Protein AF-A0A9D1J4S4-F1 (afdb_monomer)

Structure (mmCIF, N/CA/C/O backbone):
data_AF-A0A9D1J4S4-F1
#
_entry.id   AF-A0A9D1J4S4-F1
#
loop_
_atom_site.group_PDB
_atom_site.id
_atom_site.type_symbol
_atom_site.label_atom_id
_atom_site.label_alt_id
_atom_site.label_comp_id
_atom_site.label_asym_id
_a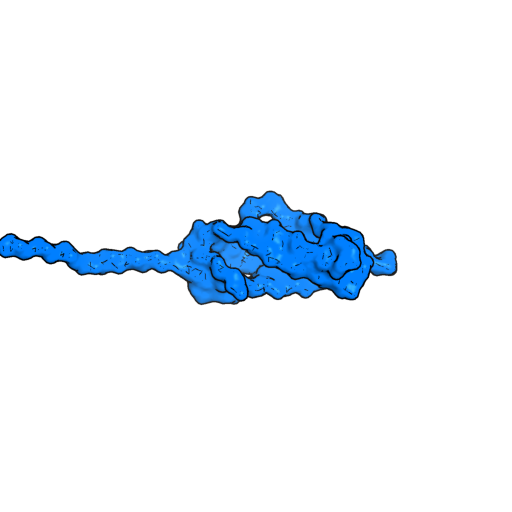tom_site.label_entity_id
_atom_site.label_seq_id
_atom_site.pdbx_PDB_ins_code
_atom_site.Cartn_x
_atom_site.Cartn_y
_atom_site.Cartn_z
_atom_site.occupancy
_atom_site.B_iso_or_equiv
_atom_site.auth_seq_id
_atom_site.auth_comp_id
_atom_site.auth_asym_id
_atom_site.auth_atom_id
_atom_site.pdbx_PDB_model_num
ATOM 1 N N . MET A 1 1 ? 6.627 4.206 10.811 1.00 73.12 1 MET A N 1
ATOM 2 C CA . MET A 1 1 ? 5.514 3.318 10.414 1.00 73.12 1 MET A CA 1
ATOM 3 C C . MET A 1 1 ? 4.209 4.044 10.699 1.00 73.12 1 MET A C 1
ATOM 5 O O . MET A 1 1 ? 4.090 4.561 11.805 1.00 73.12 1 MET A O 1
ATOM 9 N N . PRO A 1 2 ? 3.287 4.167 9.735 1.00 80.44 2 PRO A N 1
ATOM 10 C CA . PRO A 1 2 ? 1.999 4.802 9.974 1.00 80.44 2 PRO A CA 1
ATOM 11 C C . PRO A 1 2 ? 1.100 3.919 10.839 1.00 80.44 2 PRO A C 1
ATOM 13 O O . PRO A 1 2 ? 1.198 2.692 10.826 1.00 80.44 2 PRO A O 1
ATOM 16 N N . GLU A 1 3 ? 0.227 4.585 11.585 1.00 88.06 3 GLU A N 1
ATOM 17 C CA . GLU A 1 3 ? -0.734 3.976 12.499 1.00 88.06 3 GLU A CA 1
ATOM 18 C C . GLU A 1 3 ? -2.153 4.424 12.141 1.00 88.06 3 GLU A C 1
ATOM 20 O O . GLU A 1 3 ? -2.349 5.602 11.809 1.00 88.06 3 GLU A O 1
ATOM 25 N N . ILE A 1 4 ? -3.107 3.493 12.187 1.00 87.56 4 ILE A N 1
ATOM 26 C CA . ILE A 1 4 ? -4.525 3.706 11.877 1.00 87.56 4 ILE A CA 1
ATOM 27 C C . ILE A 1 4 ? -5.363 3.070 12.987 1.00 87.56 4 ILE A C 1
ATOM 29 O O . ILE A 1 4 ? -5.216 1.885 13.286 1.00 87.56 4 ILE A O 1
ATOM 33 N N . GLU A 1 5 ? -6.226 3.864 13.612 1.00 90.50 5 GLU A N 1
ATOM 34 C CA . GLU A 1 5 ? -7.147 3.381 14.642 1.00 90.50 5 GLU A CA 1
ATOM 35 C C . GLU A 1 5 ? -8.398 2.763 14.010 1.00 90.50 5 GLU A C 1
ATOM 37 O O . GLU A 1 5 ? -8.825 3.159 12.924 1.00 90.50 5 GLU A O 1
ATOM 42 N N . ALA A 1 6 ? -9.008 1.807 14.705 1.00 89.81 6 ALA A N 1
ATOM 43 C CA . ALA A 1 6 ? -10.210 1.125 14.253 1.00 89.81 6 ALA A CA 1
ATOM 44 C C . ALA A 1 6 ? -11.340 2.110 13.897 1.00 89.81 6 ALA A C 1
ATOM 46 O O . ALA A 1 6 ? -11.725 2.970 14.695 1.00 89.81 6 ALA A O 1
ATOM 47 N N . GLY A 1 7 ? -11.881 1.973 12.685 1.00 86.31 7 GLY A N 1
ATOM 48 C CA . GLY A 1 7 ? -12.924 2.843 12.140 1.00 86.31 7 GLY A CA 1
ATOM 49 C C . GLY A 1 7 ? -12.429 4.191 11.606 1.00 86.31 7 GLY A C 1
ATOM 50 O O . GLY A 1 7 ? -13.253 4.986 11.158 1.00 86.31 7 GLY A O 1
ATOM 51 N N . GLN A 1 8 ? -11.121 4.475 11.641 1.00 89.19 8 GLN A N 1
ATOM 52 C CA . GLN A 1 8 ? -10.565 5.683 11.035 1.00 89.19 8 GLN A CA 1
ATOM 53 C C . GLN A 1 8 ? -10.104 5.454 9.600 1.00 89.19 8 GLN A C 1
ATOM 55 O O . GLN A 1 8 ? -9.590 4.395 9.232 1.00 89.19 8 GLN A O 1
ATOM 60 N N . THR A 1 9 ? -10.239 6.518 8.815 1.00 89.38 9 THR A N 1
ATOM 61 C CA . THR A 1 9 ? -9.710 6.625 7.461 1.00 89.38 9 THR A CA 1
ATOM 62 C C . THR A 1 9 ? -8.421 7.431 7.479 1.00 89.38 9 THR A C 1
ATOM 64 O O . THR A 1 9 ? -8.346 8.487 8.109 1.00 89.38 9 THR A O 1
ATOM 67 N N . LYS A 1 10 ? -7.398 6.948 6.775 1.00 88.19 10 LYS A N 1
ATOM 68 C CA . LYS A 1 10 ? -6.109 7.622 6.659 1.00 88.19 10 LYS A CA 1
ATOM 69 C C . LYS A 1 10 ? -5.546 7.478 5.256 1.00 88.19 10 LYS A C 1
ATOM 71 O O . LYS A 1 10 ? -5.632 6.420 4.639 1.00 88.19 10 LYS A O 1
ATOM 76 N N . THR A 1 11 ? -4.909 8.535 4.770 1.00 88.62 11 THR A N 1
ATOM 77 C CA . THR A 1 11 ? -4.134 8.475 3.532 1.00 88.62 11 THR A CA 1
ATOM 78 C C . THR A 1 11 ? -2.760 7.881 3.826 1.00 88.62 11 THR A C 1
ATOM 80 O O . THR A 1 11 ? -1.991 8.434 4.616 1.00 88.62 11 THR A O 1
ATOM 83 N N . ILE A 1 12 ? -2.442 6.758 3.190 1.00 85.81 12 ILE A N 1
ATOM 84 C CA . ILE A 1 12 ? -1.099 6.179 3.179 1.00 85.81 12 ILE A CA 1
ATOM 85 C C . ILE A 1 12 ? -0.400 6.595 1.890 1.00 85.81 12 ILE A C 1
ATOM 87 O O . ILE A 1 12 ? -0.935 6.410 0.801 1.00 85.81 12 ILE A O 1
ATOM 91 N N . THR A 1 13 ? 0.795 7.165 2.014 1.00 86.69 13 THR A N 1
ATOM 92 C CA . THR A 1 13 ? 1.648 7.495 0.869 1.00 86.69 13 THR A CA 1
ATOM 93 C C . THR A 1 13 ? 2.812 6.530 0.846 1.00 86.69 13 THR A C 1
ATOM 95 O O . THR A 1 13 ? 3.592 6.466 1.797 1.00 86.69 13 THR A O 1
ATOM 98 N N . ILE A 1 14 ? 2.915 5.780 -0.242 1.00 84.56 14 ILE A N 1
ATOM 99 C CA . ILE A 1 14 ? 3.912 4.738 -0.419 1.00 84.56 14 ILE A CA 1
ATOM 100 C C . ILE A 1 14 ? 4.924 5.245 -1.444 1.00 84.56 14 ILE A C 1
ATOM 102 O O . ILE A 1 14 ? 4.552 5.488 -2.598 1.00 84.56 14 ILE A O 1
ATOM 106 N N . PRO A 1 15 ? 6.185 5.473 -1.035 1.00 83.81 15 PRO A N 1
ATOM 107 C CA . PRO A 1 15 ? 7.237 5.813 -1.972 1.00 83.81 15 PRO A CA 1
ATOM 108 C C . PRO A 1 15 ? 7.554 4.581 -2.820 1.00 83.81 15 PRO A C 1
ATOM 110 O O . PRO A 1 15 ? 7.769 3.489 -2.299 1.00 83.81 15 PRO A O 1
ATOM 113 N N . LEU A 1 16 ? 7.582 4.777 -4.130 1.00 81.31 16 LEU A N 1
ATOM 114 C CA . LEU A 1 16 ? 7.977 3.779 -5.108 1.00 81.31 16 LEU A CA 1
ATOM 115 C C . LEU A 1 16 ? 9.324 4.203 -5.680 1.00 81.31 16 LEU A C 1
ATOM 117 O O . LEU A 1 16 ? 9.482 5.326 -6.165 1.00 81.31 16 LEU A O 1
ATOM 121 N N . GLU A 1 17 ? 10.292 3.302 -5.637 1.00 80.25 17 GLU A N 1
ATOM 122 C CA . GLU A 1 17 ? 11.586 3.492 -6.277 1.00 80.25 17 GLU A CA 1
ATOM 123 C C . GLU A 1 17 ? 11.764 2.389 -7.310 1.00 80.25 17 GLU A C 1
ATOM 125 O O . GLU A 1 17 ? 11.801 1.209 -6.972 1.00 80.25 17 GLU A O 1
ATOM 130 N N . ALA A 1 18 ? 11.830 2.775 -8.580 1.00 74.25 18 ALA A N 1
ATOM 131 C CA . ALA A 1 18 ? 12.123 1.836 -9.643 1.00 74.25 18 ALA A CA 1
ATOM 132 C C . ALA A 1 18 ? 13.628 1.559 -9.652 1.00 74.25 18 ALA A C 1
ATOM 134 O O . ALA A 1 18 ? 14.456 2.474 -9.727 1.00 74.25 18 ALA A O 1
ATOM 135 N N . THR A 1 19 ? 13.997 0.281 -9.656 1.00 70.88 19 THR A N 1
ATOM 136 C CA . THR A 1 19 ? 15.401 -0.134 -9.784 1.00 70.88 19 THR A CA 1
ATOM 137 C C . THR A 1 19 ? 15.982 0.240 -11.158 1.00 70.88 19 THR A C 1
ATOM 139 O O . THR A 1 19 ? 17.200 0.356 -11.331 1.00 70.88 19 THR A O 1
ATOM 142 N N . ARG A 1 20 ? 15.111 0.505 -12.143 1.00 72.94 20 ARG A N 1
ATOM 143 C CA . ARG A 1 20 ? 15.441 0.804 -13.545 1.00 72.94 20 ARG A CA 1
ATOM 144 C C . ARG A 1 20 ? 14.776 2.096 -14.030 1.00 72.94 20 ARG A C 1
ATOM 146 O O . ARG A 1 20 ? 13.916 2.664 -13.366 1.00 72.94 20 ARG A O 1
ATOM 153 N N . VAL A 1 21 ? 15.208 2.602 -15.190 1.00 71.12 21 VAL A N 1
ATOM 154 C CA . VAL A 1 21 ? 14.540 3.741 -15.844 1.00 71.12 21 VAL A CA 1
ATOM 155 C C . VAL A 1 21 ? 13.247 3.230 -16.463 1.00 71.12 21 VAL A C 1
ATOM 157 O O . VAL A 1 21 ? 13.265 2.606 -17.519 1.00 71.12 21 VAL A O 1
ATOM 160 N N . VAL A 1 22 ? 12.138 3.492 -15.786 1.00 74.12 22 VAL A N 1
ATOM 161 C CA . VAL A 1 22 ? 10.789 3.132 -16.224 1.00 74.12 22 VAL A CA 1
ATOM 162 C C . VAL A 1 22 ? 10.023 4.432 -16.447 1.00 74.12 22 VAL A C 1
ATOM 164 O O . VAL A 1 22 ? 10.184 5.360 -15.664 1.00 74.12 22 VAL A O 1
ATOM 167 N N . ARG A 1 23 ? 9.217 4.548 -17.511 1.00 74.81 23 ARG A N 1
ATOM 168 C CA . ARG A 1 23 ? 8.344 5.728 -17.694 1.00 74.81 23 ARG A CA 1
ATOM 169 C C . ARG A 1 23 ? 7.016 5.568 -16.969 1.00 74.81 23 ARG A C 1
ATOM 171 O O . ARG A 1 23 ? 6.591 6.492 -16.289 1.00 74.81 23 ARG A O 1
ATOM 178 N N . ASN A 1 24 ? 6.384 4.406 -17.117 1.00 83.50 24 ASN A N 1
ATOM 179 C CA . ASN A 1 24 ? 5.081 4.094 -16.540 1.00 83.50 24 ASN A CA 1
ATOM 180 C C . ASN A 1 24 ? 5.093 2.674 -15.968 1.00 83.50 24 ASN A C 1
ATOM 182 O O . ASN A 1 24 ? 5.624 1.768 -16.608 1.00 83.50 24 ASN A O 1
ATOM 186 N N . ALA A 1 25 ? 4.469 2.483 -14.811 1.00 85.69 25 ALA A N 1
ATOM 187 C CA . ALA A 1 25 ? 4.161 1.167 -14.265 1.00 85.69 25 ALA A CA 1
ATOM 188 C C . ALA A 1 25 ? 2.697 1.095 -13.842 1.00 85.69 25 ALA A C 1
ATOM 190 O O . ALA A 1 25 ? 2.107 2.094 -13.426 1.00 85.69 25 ALA A O 1
ATOM 191 N N . GLN A 1 26 ? 2.129 -0.101 -13.913 1.00 89.75 26 GLN A N 1
ATOM 192 C CA . GLN A 1 26 ? 0.866 -0.421 -13.268 1.00 89.75 26 GLN A CA 1
ATOM 193 C C . GLN A 1 26 ? 1.149 -0.964 -11.878 1.00 89.75 26 GLN A C 1
ATOM 195 O O . GLN A 1 26 ? 1.880 -1.933 -11.718 1.00 89.75 26 GLN A O 1
ATOM 200 N N . VAL A 1 27 ? 0.568 -0.338 -10.871 1.00 88.69 27 VAL A N 1
ATOM 201 C CA . VAL A 1 27 ? 0.757 -0.699 -9.473 1.00 88.69 27 VAL A CA 1
ATOM 202 C C . VAL A 1 27 ? -0.556 -1.239 -8.955 1.00 88.69 27 VAL A C 1
ATOM 204 O O . VAL A 1 27 ? -1.556 -0.527 -8.973 1.00 88.69 27 VAL A O 1
ATOM 207 N N . THR A 1 28 ? -0.556 -2.487 -8.506 1.00 89.81 28 THR A N 1
ATOM 208 C CA . THR A 1 28 ? -1.717 -3.135 -7.896 1.00 89.81 28 THR A CA 1
ATOM 209 C C . THR A 1 28 ? -1.486 -3.289 -6.406 1.00 89.81 28 THR A C 1
ATOM 211 O O . THR A 1 28 ? -0.474 -3.839 -5.976 1.00 89.81 28 THR A O 1
ATOM 214 N N . LEU A 1 29 ? -2.434 -2.787 -5.624 1.00 87.94 29 LEU A N 1
ATOM 215 C CA . LEU A 1 29 ? -2.408 -2.854 -4.175 1.00 87.94 29 LEU A CA 1
ATOM 216 C C . LEU A 1 29 ? -3.165 -4.085 -3.672 1.00 87.94 29 LEU A C 1
ATOM 218 O O . LEU A 1 29 ? -4.356 -4.237 -3.945 1.00 87.94 29 LEU A O 1
ATOM 222 N N . ALA A 1 30 ? -2.497 -4.916 -2.882 1.00 88.19 30 ALA A N 1
ATOM 223 C CA . ALA A 1 30 ? -3.122 -5.978 -2.111 1.00 88.19 30 ALA A CA 1
ATOM 224 C C . ALA A 1 30 ? -3.333 -5.496 -0.670 1.00 88.19 30 ALA A C 1
ATOM 226 O O . ALA A 1 30 ? -2.374 -5.219 0.058 1.00 88.19 30 ALA A O 1
ATOM 227 N N . MET A 1 31 ? -4.600 -5.375 -0.271 1.00 85.94 31 MET A N 1
ATOM 228 C CA . MET A 1 31 ? -4.955 -4.998 1.094 1.00 85.94 31 MET A CA 1
ATOM 229 C C . MET A 1 31 ? -4.894 -6.203 2.031 1.00 85.94 31 MET A C 1
ATOM 231 O O . MET A 1 31 ? -5.443 -7.253 1.691 1.00 85.94 31 MET A O 1
ATOM 235 N N . PRO A 1 32 ? -4.285 -6.057 3.216 1.00 86.50 32 PRO A N 1
ATOM 236 C CA . PRO A 1 32 ? -4.366 -7.070 4.253 1.00 86.50 32 PRO A CA 1
ATOM 237 C C . PRO A 1 32 ? -5.742 -7.065 4.924 1.00 86.50 32 PRO A C 1
ATOM 239 O O . PRO A 1 32 ? -6.517 -6.111 4.813 1.00 86.50 32 PRO A O 1
ATOM 242 N N . GLU A 1 33 ? -6.025 -8.120 5.686 1.00 84.00 33 GLU A N 1
ATOM 243 C CA . GLU A 1 33 ? -7.231 -8.177 6.507 1.00 84.00 33 GLU A CA 1
ATOM 244 C C . GLU A 1 33 ? -7.288 -7.022 7.518 1.00 84.00 33 GLU A C 1
ATOM 246 O O . GLU A 1 33 ? -6.277 -6.578 8.064 1.00 84.00 33 GLU A O 1
ATOM 251 N N . GLY A 1 34 ? -8.500 -6.521 7.761 1.00 83.12 34 GLY A N 1
ATOM 252 C CA . GLY A 1 34 ? -8.740 -5.398 8.669 1.00 83.12 34 GLY A CA 1
ATOM 253 C C . GLY A 1 34 ? -8.561 -4.013 8.041 1.00 83.12 34 GLY A C 1
ATOM 254 O O . GLY A 1 34 ? -8.949 -3.027 8.665 1.00 83.12 34 GLY A O 1
ATOM 255 N N . LEU A 1 35 ? -8.052 -3.914 6.809 1.00 88.06 35 LEU A N 1
ATOM 256 C CA . LEU A 1 35 ? -8.018 -2.674 6.033 1.00 88.06 35 LEU A CA 1
ATOM 257 C C . LEU A 1 35 ? -8.891 -2.787 4.784 1.00 88.06 35 LEU A C 1
ATOM 259 O O . LEU A 1 35 ? -8.900 -3.808 4.101 1.00 88.06 35 LEU A O 1
ATOM 263 N N . TYR A 1 36 ? -9.579 -1.700 4.450 1.00 88.38 36 TYR A N 1
ATOM 264 C CA . TYR A 1 36 ? -10.323 -1.579 3.202 1.00 88.38 36 TYR A CA 1
ATOM 265 C C . TYR A 1 36 ? -9.898 -0.326 2.460 1.00 88.38 36 TYR A C 1
ATOM 267 O O . TYR A 1 36 ? -9.603 0.712 3.054 1.00 88.38 36 TYR A O 1
ATOM 275 N N . LEU A 1 37 ? -9.857 -0.442 1.140 1.00 87.94 37 LEU A N 1
ATOM 276 C CA . LEU A 1 37 ? -9.538 0.663 0.260 1.00 87.94 37 LEU A CA 1
ATOM 277 C C . LEU A 1 37 ? -10.786 1.524 0.048 1.00 87.94 37 LEU A C 1
ATOM 279 O O . LEU A 1 37 ? -11.819 0.995 -0.354 1.00 87.94 37 LEU A O 1
ATOM 283 N N . ASN A 1 38 ? -10.678 2.835 0.270 1.00 81.88 38 ASN A N 1
ATOM 284 C CA . ASN A 1 38 ? -11.755 3.778 -0.046 1.00 81.88 38 ASN A CA 1
ATOM 285 C C . ASN A 1 38 ? -11.635 4.360 -1.469 1.00 81.88 38 ASN A C 1
ATOM 287 O O . ASN A 1 38 ? -12.532 5.038 -1.960 1.00 81.88 38 ASN A O 1
ATOM 291 N N . SER A 1 39 ? -10.523 4.108 -2.167 1.00 74.69 39 SER A N 1
ATOM 292 C CA . SER A 1 39 ? -10.375 4.509 -3.567 1.00 74.69 39 SER A CA 1
ATOM 293 C C . SER A 1 39 ? -11.069 3.539 -4.523 1.00 74.69 39 SER A C 1
ATOM 295 O O . SER A 1 39 ? -11.075 2.329 -4.313 1.00 74.69 39 SER A O 1
ATOM 297 N N . ALA A 1 40 ? -11.555 4.073 -5.644 1.00 66.25 40 ALA A N 1
ATOM 298 C CA . ALA A 1 40 ? -12.293 3.327 -6.665 1.00 66.25 40 ALA A CA 1
ATOM 299 C C . ALA A 1 40 ? -11.495 2.199 -7.352 1.00 66.25 40 ALA A C 1
ATOM 301 O O . ALA A 1 40 ? -12.083 1.363 -8.037 1.00 66.25 40 ALA A O 1
ATOM 302 N N . SER A 1 41 ? -10.163 2.168 -7.236 1.00 75.00 41 SER A N 1
ATOM 303 C CA . SER A 1 41 ? -9.335 1.144 -7.882 1.00 75.00 41 SER A CA 1
ATOM 304 C C . SER A 1 41 ? -8.099 0.800 -7.054 1.00 75.00 41 SER A C 1
ATOM 306 O O . SER A 1 41 ? -7.357 1.684 -6.630 1.00 75.00 41 SER A O 1
ATOM 308 N N . ALA A 1 42 ? -7.867 -0.500 -6.853 1.00 80.81 42 ALA A N 1
ATOM 309 C CA . ALA A 1 42 ? -6.642 -1.026 -6.245 1.00 80.81 42 ALA A CA 1
ATOM 310 C C . ALA A 1 42 ? -5.442 -0.941 -7.202 1.00 80.81 42 ALA A C 1
ATOM 312 O O . ALA A 1 42 ? -4.299 -0.816 -6.761 1.00 80.81 42 ALA A O 1
ATOM 313 N N . THR A 1 43 ? -5.713 -0.958 -8.509 1.00 86.75 43 THR A N 1
ATOM 314 C CA . THR A 1 43 ? -4.713 -0.775 -9.559 1.00 86.75 43 THR A CA 1
ATOM 315 C C . THR A 1 43 ? -4.674 0.679 -10.012 1.00 86.75 43 THR A C 1
ATOM 317 O O . THR A 1 43 ? -5.706 1.252 -10.356 1.00 86.75 43 THR A O 1
ATOM 320 N N . GLN A 1 44 ? -3.484 1.274 -10.042 1.00 85.81 44 GLN A N 1
ATOM 321 C CA . GLN A 1 44 ? -3.256 2.623 -10.556 1.00 85.81 44 GLN A CA 1
ATOM 322 C C . GLN A 1 44 ? -2.036 2.649 -11.478 1.00 85.81 44 GLN A C 1
ATOM 324 O O . GLN A 1 44 ? -1.104 1.863 -11.320 1.00 85.81 44 GLN A O 1
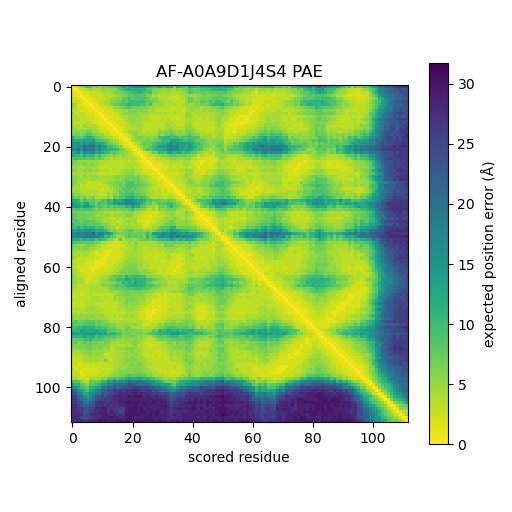ATOM 329 N N . SER A 1 45 ? -2.030 3.567 -12.444 1.00 86.62 45 SER A N 1
ATOM 330 C CA . SER A 1 45 ? -0.848 3.819 -13.273 1.00 86.62 45 SER A CA 1
ATOM 331 C C . SER A 1 45 ? 0.003 4.911 -12.639 1.00 86.62 45 SER A C 1
ATOM 333 O O . SER A 1 45 ? -0.497 5.991 -12.333 1.00 86.62 45 SER A O 1
ATOM 335 N N . VAL A 1 46 ? 1.290 4.637 -12.465 1.00 86.56 46 VAL A N 1
ATOM 336 C CA . VAL A 1 46 ? 2.256 5.562 -11.876 1.00 86.56 46 VAL A CA 1
ATOM 337 C C . VAL A 1 46 ? 3.313 5.896 -12.917 1.00 86.56 46 VAL A C 1
ATOM 339 O O . VAL A 1 46 ? 3.891 4.999 -13.532 1.00 86.56 46 VAL A O 1
ATOM 342 N N . SER A 1 47 ? 3.578 7.188 -13.104 1.00 83.75 47 SER A N 1
ATOM 343 C CA . SER A 1 47 ? 4.689 7.647 -13.933 1.00 83.75 47 SER A CA 1
ATOM 344 C C . SER A 1 47 ? 5.896 7.946 -13.050 1.00 83.75 47 SER A C 1
ATOM 346 O O . SER A 1 47 ? 5.791 8.694 -12.076 1.00 83.75 47 SER A O 1
ATOM 348 N N . PHE A 1 48 ? 7.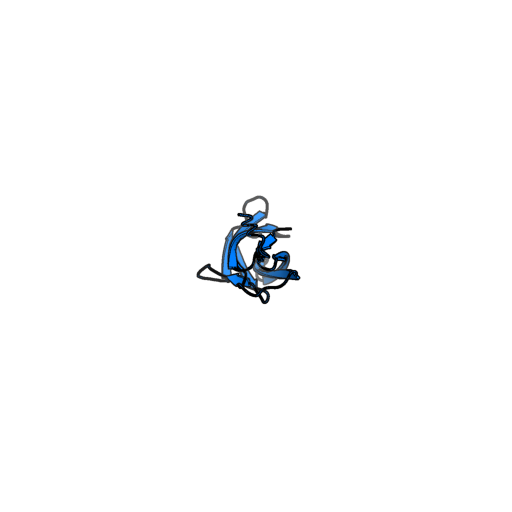038 7.345 -13.370 1.00 79.75 48 PHE A N 1
ATOM 349 C CA . PHE A 1 48 ? 8.280 7.596 -12.649 1.00 79.75 48 PHE A CA 1
ATOM 350 C C . PHE A 1 48 ? 8.986 8.795 -13.277 1.00 79.75 48 PHE A C 1
ATOM 352 O O . PHE A 1 48 ? 9.256 8.827 -14.478 1.00 79.75 48 PHE A O 1
ATOM 359 N N . GLY A 1 49 ? 9.286 9.799 -12.452 1.00 72.06 49 GLY A N 1
ATOM 360 C CA . GLY A 1 49 ? 10.027 10.976 -12.896 1.00 72.06 49 GLY A CA 1
ATOM 361 C C . GLY A 1 49 ? 11.500 10.668 -13.174 1.00 72.06 49 GLY A C 1
ATOM 362 O O . GLY A 1 49 ? 11.990 9.562 -12.939 1.00 72.06 49 GLY A O 1
ATOM 363 N N . SER A 1 50 ? 12.253 11.687 -13.594 1.00 66.56 50 SER A N 1
ATOM 364 C CA . SER A 1 50 ? 13.677 11.598 -13.966 1.00 66.56 50 SER A CA 1
ATOM 365 C C . SER A 1 50 ? 14.590 10.969 -12.898 1.00 66.56 50 SER A C 1
ATOM 367 O O . SER A 1 50 ? 15.689 10.524 -13.213 1.00 66.56 50 SER A O 1
ATOM 369 N N . GLY A 1 51 ? 14.141 10.913 -11.640 1.00 68.00 51 GLY A N 1
ATOM 370 C CA . GLY A 1 51 ? 14.851 10.295 -10.521 1.00 68.00 51 GLY A CA 1
ATOM 371 C C . GLY A 1 51 ? 14.482 8.840 -10.220 1.00 68.00 51 GLY A C 1
ATOM 372 O O . GLY A 1 51 ? 14.887 8.361 -9.168 1.00 68.00 51 GLY A O 1
ATOM 373 N N . ARG A 1 52 ? 13.695 8.155 -11.071 1.00 76.50 52 ARG A N 1
ATOM 374 C CA . ARG A 1 52 ? 13.166 6.789 -10.825 1.00 76.50 52 ARG A CA 1
ATOM 375 C C . ARG 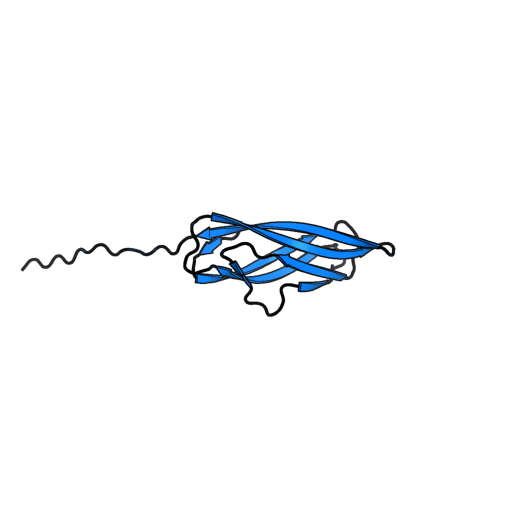A 1 52 ? 12.342 6.666 -9.543 1.00 76.50 52 ARG A C 1
ATOM 377 O O . ARG A 1 52 ? 12.150 5.580 -9.010 1.00 76.50 52 ARG A O 1
ATOM 384 N N . LYS A 1 53 ? 11.847 7.796 -9.051 1.00 82.44 53 LYS A N 1
ATOM 385 C CA . LYS A 1 53 ? 11.028 7.886 -7.851 1.00 82.44 53 LYS A CA 1
ATOM 386 C C . LYS A 1 53 ? 9.631 8.302 -8.246 1.00 82.44 53 LYS A C 1
ATOM 388 O O . LYS A 1 53 ? 9.448 9.174 -9.099 1.00 82.44 53 LYS A O 1
ATOM 393 N N . ALA A 1 54 ? 8.673 7.683 -7.593 1.00 84.44 54 ALA A N 1
ATOM 394 C CA . ALA A 1 54 ? 7.289 8.077 -7.611 1.00 84.44 54 ALA A CA 1
ATOM 395 C C . ALA A 1 54 ? 6.705 7.871 -6.214 1.00 84.44 54 ALA A C 1
ATOM 397 O O . ALA A 1 54 ? 7.333 7.304 -5.321 1.00 84.44 54 ALA A O 1
ATOM 398 N N . SER A 1 55 ? 5.491 8.345 -6.014 1.00 84.88 55 SER A N 1
ATOM 399 C CA . SER A 1 55 ? 4.730 8.048 -4.813 1.00 84.88 55 SER A CA 1
ATOM 400 C C . SER A 1 55 ? 3.298 7.802 -5.210 1.00 84.88 55 SER A C 1
ATOM 402 O O . SER A 1 55 ? 2.768 8.506 -6.070 1.00 84.88 55 SER A O 1
ATOM 404 N N . ILE A 1 56 ? 2.678 6.839 -4.553 1.00 85.50 56 ILE A N 1
ATOM 405 C CA . ILE A 1 56 ? 1.259 6.578 -4.699 1.00 85.50 56 ILE A CA 1
ATOM 406 C C . ILE A 1 56 ? 0.579 6.763 -3.355 1.00 85.50 56 ILE A C 1
ATOM 408 O O . ILE A 1 56 ? 1.105 6.352 -2.319 1.00 85.50 56 ILE A O 1
ATOM 412 N N . SER A 1 57 ? -0.579 7.410 -3.377 1.00 86.94 57 SER A N 1
ATOM 413 C CA . SER A 1 57 ? -1.377 7.636 -2.184 1.00 86.94 57 SER A CA 1
ATOM 414 C C . SER A 1 57 ? -2.683 6.871 -2.293 1.00 86.94 57 SER A C 1
ATOM 416 O O . SER A 1 57 ? -3.382 6.953 -3.302 1.00 86.94 57 SER A O 1
ATOM 418 N N . TYR A 1 58 ? -3.006 6.139 -1.235 1.00 85.88 58 TYR A N 1
ATOM 419 C CA . TYR A 1 58 ? -4.258 5.415 -1.101 1.00 85.88 58 TYR A CA 1
ATOM 420 C C . TYR A 1 58 ? -4.963 5.880 0.161 1.00 85.88 58 TYR A C 1
ATOM 422 O O . TYR A 1 58 ? -4.343 6.033 1.214 1.00 85.88 58 TYR A O 1
ATOM 430 N N . GLU A 1 59 ? -6.264 6.106 0.057 1.00 88.94 59 GLU A N 1
ATOM 431 C CA . GLU A 1 59 ? -7.102 6.314 1.225 1.00 88.94 59 GLU A CA 1
ATOM 432 C C . GLU A 1 59 ? -7.590 4.954 1.722 1.00 88.94 59 GLU A C 1
ATOM 434 O O . GLU A 1 59 ? -8.235 4.205 0.983 1.00 88.94 59 GLU A O 1
ATOM 439 N N . VAL A 1 60 ? -7.223 4.617 2.956 1.00 89.31 60 VAL A N 1
ATOM 440 C CA . VAL A 1 60 ? -7.523 3.319 3.562 1.00 89.31 60 VAL A CA 1
ATOM 441 C C . VAL A 1 60 ? -8.264 3.517 4.868 1.00 89.31 60 VAL A C 1
ATOM 443 O O . VAL A 1 60 ? -7.953 4.425 5.640 1.00 89.31 60 VAL A O 1
ATOM 446 N N . THR A 1 61 ? -9.228 2.648 5.127 1.00 89.75 61 THR A N 1
ATOM 447 C CA . THR A 1 61 ? -10.030 2.663 6.347 1.00 89.75 61 THR A CA 1
ATOM 448 C C . THR A 1 61 ? -9.779 1.382 7.119 1.00 89.75 61 THR A C 1
ATOM 450 O O . THR A 1 61 ? -9.886 0.286 6.563 1.00 89.75 61 THR A O 1
ATOM 453 N N . ALA A 1 62 ? -9.447 1.509 8.402 1.00 90.69 62 ALA A N 1
ATOM 454 C CA . ALA A 1 62 ? -9.364 0.356 9.288 1.00 90.69 62 ALA A CA 1
ATOM 455 C C . ALA A 1 62 ? -10.761 -0.083 9.723 1.00 90.69 62 ALA A C 1
ATOM 457 O O . ALA A 1 62 ? -11.608 0.750 10.053 1.00 90.69 62 ALA A O 1
ATOM 458 N N . ARG A 1 63 ? -11.008 -1.396 9.752 1.00 89.25 63 ARG A N 1
ATOM 459 C CA . ARG A 1 63 ? -12.272 -1.945 10.254 1.00 89.25 63 ARG A CA 1
ATOM 460 C C . ARG A 1 63 ? -12.486 -1.529 11.708 1.00 89.25 63 ARG A C 1
ATOM 462 O O . ARG A 1 63 ? -11.537 -1.343 12.462 1.00 89.25 63 ARG A O 1
ATOM 469 N N . SER A 1 64 ? -13.738 -1.375 12.114 1.00 86.75 64 SER A N 1
ATOM 470 C CA . SER A 1 64 ? -14.077 -0.924 13.471 1.00 86.75 64 SER A CA 1
ATOM 471 C C . SER A 1 64 ? -13.738 -1.938 14.573 1.00 86.75 64 SER A C 1
ATOM 473 O O . SER A 1 64 ? -13.729 -1.572 15.743 1.00 86.75 64 SER A O 1
ATOM 475 N N . ASP A 1 65 ? -13.472 -3.191 14.213 1.00 86.56 65 ASP A N 1
ATOM 476 C CA . ASP A 1 65 ? -13.172 -4.324 15.097 1.00 86.56 65 ASP A CA 1
ATOM 477 C C . ASP A 1 65 ? -11.727 -4.835 14.948 1.00 86.56 65 ASP A C 1
ATOM 479 O O . ASP A 1 65 ? -11.414 -5.925 15.426 1.00 86.56 65 ASP A O 1
ATOM 483 N N . VAL A 1 66 ? -10.835 -4.078 14.292 1.00 87.44 66 VAL A N 1
ATOM 484 C CA . VAL A 1 66 ? -9.417 -4.462 14.238 1.00 87.44 66 VAL A CA 1
ATOM 485 C C . VAL A 1 66 ? -8.809 -4.457 15.636 1.00 87.44 66 VAL A C 1
ATOM 487 O O . VAL A 1 66 ? -9.102 -3.592 16.462 1.00 87.44 66 VAL A O 1
ATOM 490 N N . THR A 1 67 ? -7.928 -5.416 15.889 1.00 88.06 67 THR A N 1
ATOM 491 C CA . THR A 1 67 ? -7.106 -5.473 17.097 1.00 88.06 67 THR A CA 1
ATOM 492 C C . THR A 1 67 ? -5.733 -4.860 16.841 1.00 88.06 67 THR A C 1
ATOM 494 O O . THR A 1 67 ? -5.301 -4.704 15.693 1.00 88.06 67 THR A O 1
ATOM 497 N N . ASP A 1 68 ? -5.031 -4.519 17.922 1.00 89.81 68 ASP A N 1
ATOM 498 C CA . ASP A 1 68 ? -3.648 -4.058 17.865 1.00 89.81 68 ASP A CA 1
ATOM 499 C C . ASP A 1 68 ? -2.758 -5.067 17.136 1.00 89.81 68 ASP A C 1
ATOM 501 O O . ASP A 1 68 ? -2.451 -6.149 17.636 1.00 89.81 68 ASP A O 1
ATOM 505 N N . SER A 1 69 ? -2.344 -4.705 15.926 1.00 89.69 69 SER A N 1
ATOM 506 C CA . SER A 1 69 ? -1.595 -5.587 15.035 1.00 89.69 69 SER A CA 1
ATOM 507 C C . SER A 1 69 ? -0.765 -4.778 14.044 1.00 89.69 69 SER A C 1
ATOM 509 O O . SER A 1 69 ? -0.957 -3.575 13.866 1.00 89.69 69 SER A O 1
ATOM 511 N N . VAL A 1 70 ? 0.212 -5.425 13.414 1.00 90.38 70 VAL A N 1
ATOM 512 C CA . VAL A 1 70 ? 0.977 -4.838 12.312 1.00 90.38 70 VAL A CA 1
ATOM 513 C C . VAL A 1 70 ? 0.679 -5.660 11.074 1.00 90.38 70 VAL A C 1
ATOM 515 O O . VAL A 1 70 ? 0.984 -6.849 11.038 1.00 90.38 70 VAL A O 1
ATOM 518 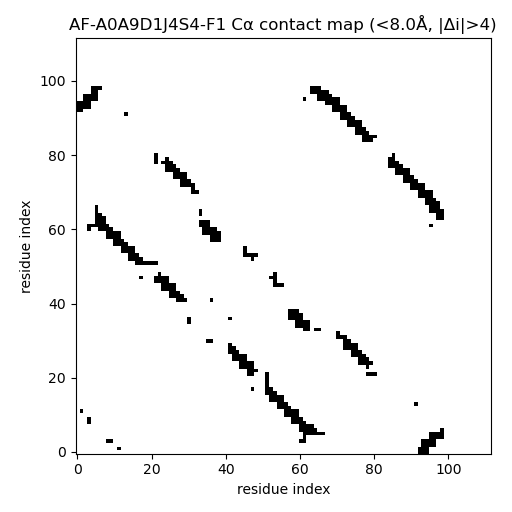N N . VAL A 1 71 ? 0.082 -5.021 10.075 1.00 89.00 71 VAL A N 1
ATOM 519 C CA . VAL A 1 71 ? -0.336 -5.667 8.834 1.00 89.00 71 VAL A CA 1
ATOM 520 C C . VAL A 1 71 ? 0.537 -5.198 7.666 1.00 89.00 71 VAL A C 1
ATOM 522 O O . VAL A 1 71 ? 0.833 -4.002 7.565 1.00 89.00 71 VAL A O 1
ATOM 525 N N . PRO A 1 72 ? 0.991 -6.109 6.790 1.00 90.56 72 PRO A N 1
ATOM 526 C CA . PRO A 1 72 ? 1.733 -5.749 5.592 1.00 90.56 72 PRO A CA 1
ATOM 527 C C . PRO A 1 72 ? 0.776 -5.364 4.462 1.00 90.56 72 PRO A C 1
ATOM 529 O O . PRO A 1 72 ? -0.158 -6.092 4.147 1.00 90.56 72 PRO A O 1
ATOM 532 N N . ILE A 1 73 ? 1.033 -4.232 3.821 1.00 87.81 73 ILE A N 1
ATOM 533 C CA . ILE A 1 73 ? 0.399 -3.844 2.564 1.00 87.81 73 ILE A CA 1
ATOM 534 C C . ILE A 1 73 ? 1.378 -4.168 1.443 1.00 87.81 73 ILE A C 1
ATOM 536 O O . ILE A 1 73 ? 2.500 -3.659 1.448 1.00 87.81 73 ILE A O 1
ATOM 540 N N . THR A 1 74 ? 0.963 -4.990 0.485 1.00 89.69 74 THR A N 1
ATOM 541 C CA . THR A 1 74 ? 1.821 -5.407 -0.631 1.00 89.69 74 THR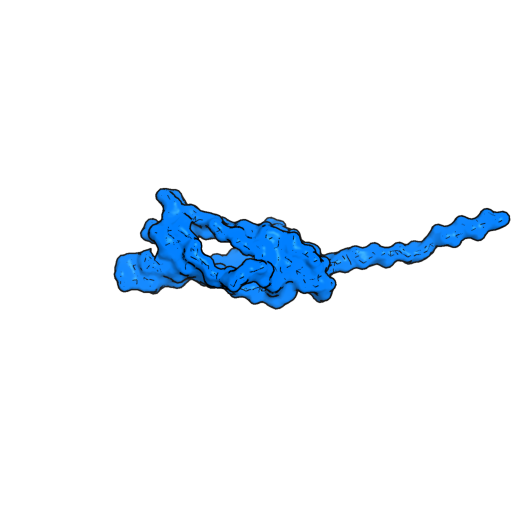 A CA 1
ATOM 542 C C . THR A 1 74 ? 1.419 -4.676 -1.904 1.00 89.69 74 THR A C 1
ATOM 544 O O . THR A 1 74 ? 0.241 -4.573 -2.240 1.00 89.69 74 THR A O 1
ATOM 547 N N . LEU A 1 75 ? 2.411 -4.138 -2.606 1.00 88.00 75 LEU A N 1
ATOM 548 C CA . LEU A 1 75 ? 2.262 -3.447 -3.876 1.00 88.00 75 LEU A CA 1
ATOM 549 C C . LEU A 1 75 ? 3.003 -4.236 -4.934 1.00 88.00 75 LEU A C 1
ATOM 551 O O . LEU A 1 75 ? 4.220 -4.383 -4.849 1.00 88.00 75 LEU A O 1
ATOM 555 N N . THR A 1 76 ? 2.282 -4.675 -5.952 1.00 89.38 76 THR A N 1
ATOM 556 C CA . THR A 1 76 ? 2.863 -5.318 -7.126 1.00 89.38 76 THR A CA 1
ATOM 557 C C . THR A 1 76 ? 2.947 -4.286 -8.240 1.00 89.38 76 THR A C 1
ATOM 559 O O . THR A 1 76 ? 1.926 -3.818 -8.745 1.00 89.38 76 THR A O 1
ATOM 562 N N . SER A 1 77 ? 4.164 -3.901 -8.602 1.00 87.19 77 SER A N 1
ATOM 563 C CA . SER A 1 77 ? 4.453 -2.966 -9.686 1.00 87.19 77 SER A CA 1
ATOM 564 C C . SER A 1 77 ? 4.841 -3.742 -10.934 1.00 87.19 77 SER A C 1
ATOM 566 O O . SER A 1 77 ? 5.826 -4.471 -10.927 1.00 87.19 77 SER A O 1
ATOM 568 N N . VAL A 1 78 ? 4.086 -3.564 -12.009 1.00 88.38 78 VAL A N 1
ATOM 569 C CA . VAL A 1 78 ? 4.298 -4.214 -13.299 1.00 88.38 78 VAL A CA 1
ATOM 570 C C . VAL A 1 78 ? 4.652 -3.157 -14.335 1.00 88.38 78 VAL A C 1
ATOM 572 O O . VAL A 1 78 ? 3.913 -2.190 -14.524 1.00 88.38 78 VAL A O 1
ATOM 575 N N . TYR A 1 79 ? 5.778 -3.328 -15.018 1.00 85.75 79 TYR A N 1
ATOM 576 C CA . TYR A 1 79 ? 6.233 -2.403 -16.052 1.00 85.75 79 TYR A CA 1
ATOM 577 C C . TYR A 1 79 ? 6.961 -3.108 -17.185 1.00 85.75 79 TYR A C 1
ATOM 579 O O . TYR A 1 79 ? 7.420 -4.237 -17.045 1.00 85.75 79 TYR A O 1
ATOM 587 N N . GLU A 1 80 ? 7.072 -2.424 -18.317 1.00 83.19 80 GLU A N 1
ATOM 588 C CA . GLU A 1 80 ? 7.848 -2.899 -19.455 1.00 83.19 80 GLU A CA 1
ATOM 589 C C . GLU A 1 80 ? 9.281 -2.365 -19.383 1.00 83.19 80 GLU A C 1
ATOM 591 O O . GLU A 1 80 ? 9.518 -1.178 -19.135 1.00 83.19 80 GLU A O 1
ATOM 596 N N . TYR A 1 81 ? 10.244 -3.255 -19.586 1.00 80.25 81 TYR A N 1
ATOM 597 C CA . TYR A 1 81 ? 11.657 -2.942 -19.688 1.00 80.25 81 TYR A CA 1
ATOM 598 C C . TYR A 1 81 ? 12.315 -3.909 -20.671 1.00 80.25 81 TYR A C 1
ATOM 600 O O . TYR A 1 81 ? 12.238 -5.120 -20.474 1.00 80.25 81 TYR A O 1
ATOM 608 N N . ASP A 1 82 ? 13.004 -3.375 -21.684 1.00 81.06 82 ASP A N 1
ATOM 609 C CA . ASP A 1 82 ? 13.744 -4.174 -22.679 1.00 81.06 82 ASP A CA 1
ATOM 610 C C . ASP A 1 82 ? 12.838 -5.213 -23.378 1.00 81.06 82 ASP A C 1
ATOM 612 O O . ASP A 1 82 ? 13.130 -6.408 -23.399 1.00 81.06 82 ASP A O 1
ATOM 616 N N . ASP A 1 83 ? 11.665 -4.753 -23.839 1.00 82.06 83 ASP A N 1
ATOM 617 C CA . ASP A 1 83 ? 10.607 -5.566 -24.467 1.00 82.06 83 ASP A CA 1
ATOM 618 C C . ASP A 1 83 ? 10.082 -6.725 -23.591 1.00 82.06 83 ASP A C 1
ATOM 620 O O . ASP A 1 83 ? 9.471 -7.681 -24.076 1.00 82.06 83 ASP A O 1
ATOM 624 N N . LYS A 1 84 ? 10.307 -6.659 -22.272 1.00 83.94 84 LYS A N 1
ATOM 625 C CA . LYS A 1 84 ? 9.837 -7.649 -21.297 1.00 83.94 84 LYS A CA 1
ATOM 626 C C . LYS A 1 84 ? 9.018 -7.000 -20.202 1.00 83.94 84 LYS A C 1
ATOM 628 O O . LYS A 1 84 ? 9.327 -5.911 -19.726 1.00 83.94 84 LYS A O 1
ATOM 633 N N . GLN A 1 85 ? 8.008 -7.723 -19.738 1.00 85.31 85 GLN A N 1
ATOM 634 C CA . GLN A 1 85 ? 7.274 -7.346 -18.543 1.00 85.31 85 GLN A CA 1
ATOM 635 C C . GLN A 1 85 ? 8.069 -7.761 -17.300 1.00 85.31 85 GLN A C 1
ATOM 637 O O . GLN A 1 85 ? 8.454 -8.920 -17.144 1.00 85.31 85 GLN A O 1
ATOM 642 N N . VAL A 1 86 ? 8.320 -6.800 -16.421 1.00 85.19 86 VAL A N 1
ATOM 643 C CA . VAL A 1 86 ? 8.966 -6.979 -15.123 1.00 85.19 86 VAL A CA 1
ATOM 644 C C . VAL A 1 86 ? 7.924 -6.725 -14.043 1.00 85.19 86 VAL A C 1
ATOM 646 O O . VAL A 1 86 ? 7.131 -5.790 -14.148 1.00 85.19 86 VAL A O 1
ATOM 649 N N . SER A 1 87 ? 7.930 -7.567 -13.012 1.00 86.94 87 SER A N 1
ATOM 650 C CA . SER A 1 87 ? 7.088 -7.422 -11.827 1.00 86.94 87 SER A CA 1
ATOM 651 C C . SER A 1 87 ? 7.977 -7.284 -10.598 1.00 86.94 87 SER A C 1
ATOM 653 O O . SER A 1 87 ? 8.846 -8.123 -10.371 1.00 86.94 87 SER A O 1
ATOM 655 N N . GLU A 1 88 ? 7.752 -6.241 -9.806 1.00 84.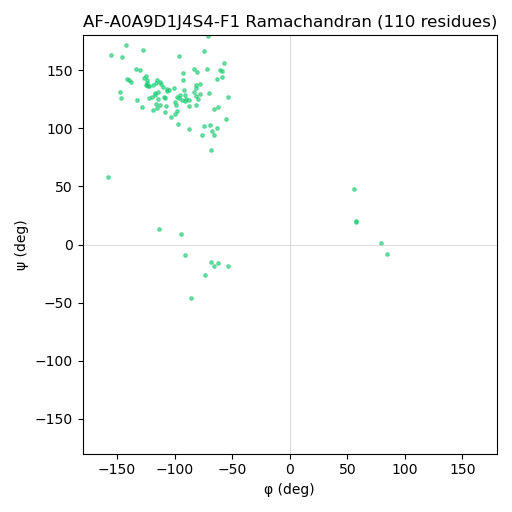69 88 GLU A N 1
ATOM 656 C CA . GLU A 1 88 ? 8.443 -5.985 -8.541 1.00 84.69 88 GLU A CA 1
ATOM 657 C C . GLU A 1 88 ? 7.421 -5.849 -7.412 1.00 84.69 88 GLU A C 1
ATOM 659 O O . GLU A 1 88 ? 6.394 -5.188 -7.564 1.00 84.69 88 GLU A O 1
ATOM 664 N N . GLU A 1 89 ? 7.705 -6.460 -6.264 1.00 86.56 89 GLU A N 1
ATOM 665 C CA . GLU A 1 89 ? 6.848 -6.380 -5.083 1.00 86.56 89 GLU A CA 1
ATOM 666 C C . GLU A 1 89 ? 7.476 -5.486 -4.016 1.00 86.56 89 GLU A C 1
ATOM 668 O O . GLU A 1 89 ? 8.651 -5.613 -3.676 1.00 86.56 89 GLU A O 1
ATOM 673 N N . THR A 1 90 ? 6.680 -4.575 -3.466 1.00 84.12 90 THR A N 1
ATOM 674 C CA . THR A 1 90 ? 7.062 -3.710 -2.348 1.00 84.12 90 THR A CA 1
ATOM 675 C C . THR A 1 90 ? 6.092 -3.933 -1.205 1.00 84.12 90 THR A C 1
ATOM 677 O O . THR A 1 90 ? 4.885 -3.812 -1.383 1.00 84.12 90 THR A O 1
ATOM 680 N N . THR A 1 91 ? 6.612 -4.244 -0.021 1.00 88.06 91 THR A N 1
ATOM 681 C CA . THR A 1 91 ? 5.786 -4.421 1.177 1.00 88.06 91 THR A CA 1
ATOM 682 C C . THR A 1 91 ? 5.965 -3.242 2.119 1.00 88.06 91 THR A C 1
ATOM 684 O O . THR A 1 91 ? 7.086 -2.823 2.406 1.00 88.06 91 THR A O 1
ATOM 687 N N . PHE A 1 92 ? 4.853 -2.722 2.623 1.00 85.50 92 PHE A N 1
ATOM 688 C CA . PHE A 1 92 ? 4.810 -1.603 3.543 1.00 85.50 92 PHE A CA 1
ATOM 689 C C . PHE A 1 92 ? 3.963 -1.950 4.767 1.00 85.50 92 PHE A C 1
ATOM 691 O O . PHE A 1 92 ? 2.769 -2.211 4.656 1.00 85.50 92 PHE A O 1
ATOM 698 N N . SER A 1 93 ? 4.572 -1.949 5.949 1.00 88.19 93 SER A N 1
ATOM 699 C CA . SER A 1 93 ? 3.869 -2.293 7.186 1.00 88.19 93 SER A CA 1
ATOM 700 C C . SER A 1 93 ? 3.066 -1.113 7.731 1.00 88.19 93 SER A C 1
ATOM 702 O O . SER A 1 93 ? 3.562 0.015 7.795 1.00 88.19 93 SER A O 1
ATOM 704 N N . VAL A 1 94 ? 1.848 -1.390 8.190 1.00 87.62 94 VAL A N 1
ATOM 705 C CA . VAL A 1 94 ? 0.958 -0.435 8.860 1.00 87.62 94 VAL A CA 1
ATOM 706 C C . VAL A 1 94 ? 0.545 -1.003 10.207 1.00 87.62 94 VAL A C 1
ATOM 708 O O . VAL A 1 94 ? 0.229 -2.185 10.320 1.00 87.62 94 VAL A O 1
ATOM 711 N N . ARG A 1 95 ? 0.545 -0.164 11.243 1.00 89.62 95 ARG A N 1
ATOM 712 C CA . ARG A 1 95 ? 0.040 -0.554 12.559 1.00 89.62 95 ARG A CA 1
ATOM 713 C C . ARG A 1 95 ? -1.447 -0.248 12.663 1.00 89.62 95 ARG A C 1
ATOM 715 O O . ARG A 1 95 ? -1.853 0.895 12.468 1.00 89.62 95 ARG A O 1
ATOM 722 N N . LEU A 1 96 ? -2.228 -1.258 13.005 1.00 89.94 96 LEU A N 1
ATOM 723 C CA . LEU A 1 96 ? -3.619 -1.124 13.402 1.00 89.94 96 LEU A CA 1
ATOM 724 C C . LEU A 1 96 ? -3.683 -0.997 14.919 1.00 89.94 96 LEU A C 1
ATOM 726 O O . LEU A 1 96 ? -2.923 -1.655 15.633 1.00 89.94 96 LEU A O 1
ATOM 730 N N . LYS A 1 97 ? -4.583 -0.144 15.396 1.00 89.69 97 LYS A N 1
ATOM 731 C CA . LYS A 1 97 ? -4.918 -0.021 16.814 1.00 89.69 97 LYS A CA 1
ATOM 732 C C . LYS A 1 97 ? -6.395 -0.275 17.021 1.00 89.69 97 LYS A C 1
ATOM 734 O O . LYS A 1 97 ? -7.215 0.268 16.278 1.00 89.69 97 LYS A O 1
ATOM 739 N N . ALA A 1 98 ? -6.729 -1.039 18.057 1.00 86.50 98 ALA A N 1
ATOM 740 C CA . ALA A 1 98 ? -8.112 -1.152 18.481 1.00 86.50 98 ALA A CA 1
ATOM 741 C C . ALA A 1 98 ? -8.650 0.222 18.897 1.00 86.50 98 ALA A C 1
ATOM 743 O O . ALA A 1 98 ? -7.913 1.082 19.390 1.00 86.50 98 ALA A O 1
ATOM 744 N N . LYS A 1 99 ? -9.957 0.435 18.715 1.00 79.75 99 LYS A N 1
ATOM 745 C CA . LYS A 1 99 ? -10.614 1.623 19.256 1.00 79.75 99 LYS A CA 1
ATOM 746 C C . LYS A 1 99 ? -10.477 1.564 20.774 1.00 79.75 99 LYS A C 1
ATOM 748 O O . LYS A 1 99 ? -11.002 0.643 21.396 1.00 79.75 99 LYS A O 1
ATOM 753 N N . GLN A 1 100 ? -9.802 2.542 21.373 1.00 65.31 100 GLN A N 1
ATOM 754 C CA . GLN A 1 100 ? -9.858 2.700 22.820 1.00 65.31 100 GLN A CA 1
ATOM 755 C C . GLN A 1 100 ? -11.282 3.118 23.188 1.00 65.31 100 GLN A C 1
ATOM 757 O O . GLN A 1 100 ? -11.663 4.283 23.069 1.00 65.31 100 GLN A O 1
ATOM 762 N N . THR A 1 101 ? -12.098 2.154 23.605 1.00 54.38 101 THR A N 1
ATOM 763 C CA . THR A 1 101 ? -13.292 2.457 24.384 1.00 54.38 101 THR A CA 1
ATOM 764 C C . THR A 1 101 ? -12.782 2.924 25.735 1.00 54.38 101 THR A C 1
ATOM 766 O O . THR A 1 101 ? -12.328 2.117 26.541 1.00 54.38 101 THR A O 1
ATOM 769 N N . ILE A 1 102 ? -12.802 4.234 25.975 1.00 55.12 102 ILE A N 1
ATOM 770 C CA . ILE A 1 102 ? -12.708 4.739 27.340 1.00 55.12 102 ILE A CA 1
ATOM 771 C C . ILE A 1 102 ? -13.995 4.267 28.019 1.00 55.12 102 ILE A C 1
ATOM 773 O O . ILE A 1 102 ? -15.044 4.896 27.883 1.00 55.12 102 ILE A O 1
ATOM 777 N N . GLU A 1 103 ? -13.944 3.123 28.696 1.00 45.38 103 GLU A N 1
ATOM 778 C CA . GLU A 1 103 ? -14.943 2.800 29.702 1.00 45.38 103 GLU A CA 1
ATOM 779 C C . GLU A 1 103 ? -14.795 3.864 30.790 1.00 45.38 103 GLU A C 1
ATOM 781 O O . GLU A 1 103 ? -13.859 3.857 31.588 1.00 45.38 103 GLU A O 1
ATOM 786 N N . SER A 1 104 ? -15.684 4.858 30.766 1.00 40.81 104 SER A N 1
ATOM 787 C CA . SER A 1 104 ? -15.877 5.761 31.892 1.00 40.81 104 SER A CA 1
ATOM 788 C C . SER A 1 104 ? -16.501 4.938 33.017 1.00 40.81 104 SER A C 1
ATOM 790 O O . SER A 1 104 ? -17.718 4.900 33.188 1.00 40.81 104 SER A O 1
ATOM 792 N N . THR A 1 105 ? -15.666 4.199 33.745 1.00 47.09 105 THR A N 1
ATOM 793 C CA . THR A 1 105 ? -16.076 3.531 34.975 1.00 47.09 105 TH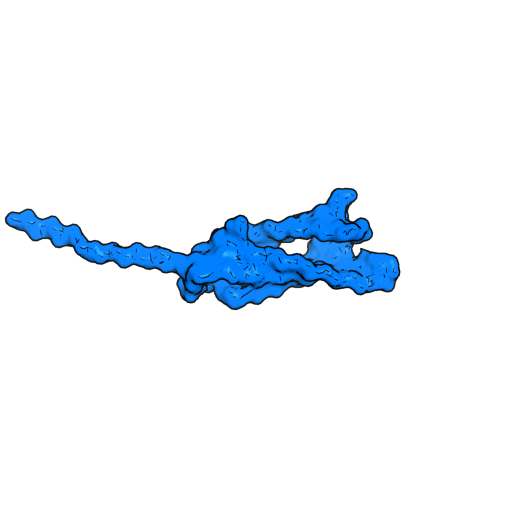R A CA 1
ATOM 794 C C . THR A 1 105 ? -16.399 4.624 35.986 1.00 47.09 105 THR A C 1
ATOM 796 O O . THR A 1 105 ? -15.563 5.468 36.307 1.00 47.09 105 THR A O 1
ATOM 799 N N . GLY A 1 106 ? -17.668 4.649 36.386 1.00 48.22 106 GLY A N 1
ATOM 800 C CA . GLY A 1 106 ? -18.321 5.760 37.055 1.00 48.22 106 GLY A CA 1
ATOM 801 C C . GLY A 1 106 ? -17.687 6.233 38.361 1.00 48.22 106 GLY A C 1
ATOM 802 O O . GLY A 1 106 ? -17.052 5.493 39.107 1.00 48.22 106 GLY A O 1
ATOM 803 N N . GLY A 1 107 ? -17.972 7.496 38.657 1.00 41.25 107 GLY A N 1
ATOM 804 C CA . GLY A 1 107 ? -17.705 8.134 39.936 1.00 41.25 107 GLY A CA 1
ATOM 805 C C . GLY A 1 107 ? -18.603 9.350 40.119 1.00 41.25 107 GLY A C 1
ATOM 806 O O . GLY A 1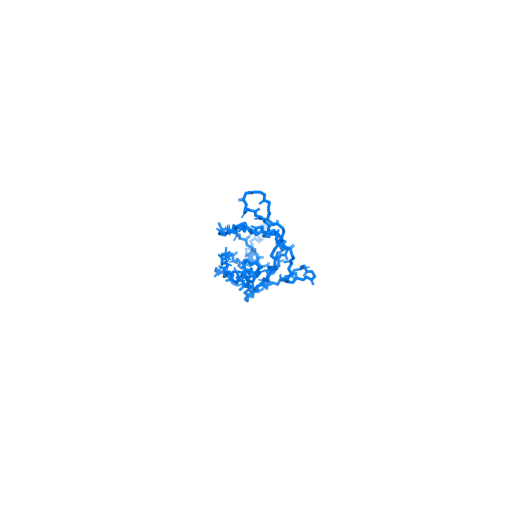 107 ? -18.111 10.462 40.263 1.00 41.25 107 GLY A O 1
ATOM 807 N N . LEU A 1 108 ? -19.926 9.163 40.061 1.00 44.72 108 LEU A N 1
ATOM 808 C CA . LEU A 1 108 ? -20.862 10.173 40.551 1.00 44.72 108 LEU A CA 1
ATOM 809 C C . LEU A 1 108 ? -20.856 10.094 42.084 1.00 44.72 108 LEU A C 1
ATOM 811 O O . LEU A 1 108 ? -21.552 9.268 42.667 1.00 44.72 108 LEU A O 1
ATOM 815 N N . VAL A 1 109 ? -20.045 10.921 42.741 1.00 50.38 109 VAL A N 1
ATOM 816 C CA . VAL A 1 109 ? -20.162 11.127 44.189 1.00 50.38 109 VAL A CA 1
ATOM 817 C C . VAL A 1 109 ? -21.172 12.248 44.401 1.00 50.38 109 VAL A C 1
ATOM 819 O O . VAL A 1 109 ? -20.844 13.422 44.254 1.00 50.38 109 VAL A O 1
ATOM 822 N N . ILE A 1 110 ? -22.416 11.883 44.716 1.00 48.25 110 ILE A N 1
ATOM 823 C CA . ILE A 1 110 ? -23.361 12.795 45.363 1.00 48.25 110 ILE A CA 1
ATOM 824 C C . ILE A 1 110 ? -23.290 12.481 46.857 1.00 48.25 110 ILE A C 1
ATOM 826 O O . ILE A 1 110 ? -23.815 11.463 47.302 1.00 48.25 110 ILE A O 1
ATOM 830 N N . THR A 1 111 ? -22.616 13.321 47.633 1.00 56.94 111 THR A N 1
ATOM 831 C CA . THR A 1 111 ? -22.789 13.358 49.091 1.00 56.94 111 THR A CA 1
ATOM 832 C C . THR A 1 111 ? -23.646 14.569 49.411 1.00 56.94 111 THR A C 1
ATOM 834 O O . THR A 1 111 ? -23.213 15.700 49.181 1.00 56.94 111 THR A O 1
ATOM 837 N N . GLY A 1 112 ? -24.882 14.302 49.842 1.00 44.12 112 GLY A N 1
ATOM 838 C CA . GLY A 1 112 ? -25.733 15.274 50.529 1.00 44.12 112 GLY A CA 1
ATOM 839 C C . GLY A 1 112 ? -25.360 15.425 51.996 1.00 44.12 112 GLY A C 1
ATOM 840 O O . GLY A 1 112 ? -24.451 14.694 52.455 1.00 44.12 112 GLY A O 1
#

Secondary structure (DSSP, 8-state):
--EEETT-EEEEEEEEE-SS--SEEEEEEEPPTTEEE-SS-SEEEEE--TTSEEEEEEEEEE-TT--SEEEEEEEEEEEEETTEEEEEEEEEEEEEE---------------

pLDDT: mean 80.38, std 12.69, range [40.81, 90.69]

Solvent-accessible surface area (backbone atoms only — not comparable to full-atom values): 6599 Å² total; per-residue (Å²): 123,58,76,44,42,27,60,36,74,46,77,46,74,46,81,42,73,52,97,53,96,42,62,56,32,42,34,36,53,47,76,37,90,55,48,45,73,74,52,98,59,58,59,46,80,45,64,33,47,102,80,24,42,37,72,52,75,45,45,36,31,30,36,68,80,32,58,73,44,77,44,57,34,40,33,43,36,37,30,69,57,92,97,34,84,45,77,48,79,48,78,47,63,36,34,37,31,42,58,81,74,79,75,79,76,81,80,88,80,82,81,130

Organism: NCBI:txid2840803

Sequence (112 aa):
MPEIEAGQTKTITIPLEATRVVRNAQVTLAMPEGLYLNSASATQSVSFGSGRKASISYEVTARSDVTDSVVPITLTSVYEYDDKQVSEETTFSVRLKAKQTIESTGGLVITG

Nearest PDB structures (foldseek):
  7zgj-assembly1_B  TM=7.482E-01  e=1.797E-03  Homo sapiens
  4ziq-assembly1_A-2  TM=7.242E-01  e=1.003E-02  Escherichia coli K-12
  4be5-assembly1_A  TM=5.584E-01  e=1.010E-01  Vibrio cholerae MJ-1236
  4be6-assembly1_A  TM=5.572E-01  e=1.125E-01  Vibrio cholerae MJ-1236
  4bei-assembly1_H  TM=5.504E-01  e=2.031E-01  Vibrio cholerae MJ-1236

Foldseek 3Di:
DAEAEAFDKDKDKDKDADPDDFQKKKKAKDDDPQKDWPDPGSIDIWGQPPRSIDIDITIMGGHQADDFDKDKMKIWIWGDDPNDIDIDIDIDIYTYHHPPPPPCPDDPDDDD

Radius of gyration: 19.79 Å; Cα contacts (8 Å, |Δi|>4): 237; chains: 1; bounding box: 41×24×75 Å

Mean predicted aligned error: 9.08 Å